Protein AF-A0A170UDF5-F1 (afdb_monomer)

Sequence (145 aa):
LIIHQFEYILTLAICTRTSPKQLQILRRISQKVYASPSRRRMDTKGEVEEITYPYICFMVDNFNEVMSEMLVRDGELVCVELMASDREGKLQGVLFSGSIRYDALKHVYDARASLSSKMAHRMSFGLLSNTTQRVEFVTMKGPQG

Nearest PDB structures (foldseek):
  7tys-assembly1_A  TM=3.505E-01  e=3.167E-01  Rattus norvegicus
  7w4o-assembly1_A  TM=3.178E-01  e=4.439E-01  Mus musculus
  5ykf-assembly1_A  TM=3.481E-01  e=7.791E-01  Mus musculus
  7u2x-assembly1_A  TM=2.773E-01  e=5.255E-01  Rattus norvegicus
  1ocu-assembly2_B  TM=3.179E-01  e=3.365E+00  Saccharomyces cerevisiae S288C

Structure (mmCIF, N/CA/C/O backbone):
data_AF-A0A170UDF5-F1
#
_entry.id   AF-A0A170UDF5-F1
#
loop_
_atom_site.group_PDB
_atom_site.id
_atom_site.type_symbol
_atom_site.label_atom_id
_atom_site.label_alt_id
_atom_site.label_comp_id
_atom_site.label_asym_id
_atom_site.label_entity_id
_atom_site.label_seq_id
_atom_site.pdbx_PDB_ins_code
_atom_site.Cartn_x
_atom_site.Cartn_y
_atom_site.Cartn_z
_atom_site.occupancy
_atom_site.B_iso_or_equiv
_atom_site.auth_seq_id
_atom_site.auth_comp_id
_atom_site.auth_asym_id
_atom_site.auth_atom_id
_atom_site.pdbx_PDB_model_num
ATOM 1 N N . LEU A 1 1 ? -18.754 10.684 13.610 1.00 59.72 1 LEU A N 1
ATOM 2 C CA . LEU A 1 1 ? -17.751 10.287 12.594 1.00 59.72 1 LEU A CA 1
ATOM 3 C C . LEU A 1 1 ? -17.316 8.845 12.851 1.00 59.72 1 LEU A C 1
ATOM 5 O O . LEU A 1 1 ? -16.409 8.621 13.641 1.00 59.72 1 LEU A O 1
ATOM 9 N N . ILE A 1 2 ? -17.986 7.876 12.219 1.00 71.25 2 ILE A N 1
ATOM 10 C CA . ILE A 1 2 ? -17.691 6.432 12.362 1.00 71.25 2 ILE A CA 1
ATOM 11 C C . ILE A 1 2 ? -16.236 6.123 11.968 1.00 71.25 2 ILE A C 1
ATOM 13 O O . ILE A 1 2 ? -15.586 5.285 12.580 1.00 71.25 2 ILE A O 1
ATOM 17 N N . ILE A 1 3 ? -15.672 6.889 11.028 1.00 76.44 3 ILE A N 1
ATOM 18 C CA . ILE A 1 3 ? -14.295 6.709 10.557 1.00 76.44 3 ILE A CA 1
ATOM 19 C C . ILE A 1 3 ? -13.226 6.826 11.656 1.00 76.44 3 ILE A C 1
ATOM 21 O O . ILE A 1 3 ? -12.190 6.193 11.521 1.00 76.44 3 ILE A O 1
ATOM 25 N N . HIS A 1 4 ? -13.456 7.577 12.741 1.00 77.12 4 HIS A N 1
ATOM 26 C CA . HIS A 1 4 ? -12.485 7.728 13.842 1.00 77.12 4 HIS A CA 1
ATOM 27 C C . HIS A 1 4 ? -12.606 6.641 14.924 1.00 77.12 4 HIS A C 1
ATOM 29 O O . HIS A 1 4 ? -11.848 6.637 15.902 1.00 77.12 4 HIS A O 1
ATOM 35 N N . GLN A 1 5 ? -13.580 5.740 14.778 1.00 83.25 5 GLN A N 1
ATOM 36 C CA . GLN A 1 5 ? -13.765 4.601 15.674 1.00 83.25 5 GLN A CA 1
ATOM 37 C C . GLN A 1 5 ? -12.891 3.413 15.259 1.00 83.25 5 GLN A C 1
ATOM 39 O O . GLN A 1 5 ? -12.555 2.600 16.109 1.00 83.25 5 GLN A O 1
ATOM 44 N N . PHE A 1 6 ? -12.439 3.378 14.003 1.00 89.88 6 PHE A N 1
ATOM 45 C CA . PHE A 1 6 ? -11.535 2.356 13.487 1.00 89.88 6 PHE A CA 1
ATOM 46 C C . PHE A 1 6 ? -10.074 2.809 13.520 1.00 89.88 6 PHE A C 1
ATOM 48 O O . PHE A 1 6 ? -9.745 3.983 13.335 1.00 89.88 6 PHE A O 1
ATOM 55 N N . GLU A 1 7 ? -9.195 1.843 13.735 1.00 92.38 7 GLU A N 1
ATOM 56 C CA . GLU A 1 7 ? -7.771 1.926 13.474 1.00 92.38 7 GLU A CA 1
ATOM 57 C C . GLU A 1 7 ? -7.486 1.406 12.066 1.00 92.38 7 GLU A C 1
ATOM 59 O O . GLU A 1 7 ? -8.016 0.373 11.664 1.00 92.38 7 GLU A O 1
ATOM 64 N N . TYR A 1 8 ? -6.654 2.130 11.316 1.00 93.44 8 TYR A N 1
ATOM 65 C CA . TYR A 1 8 ? -6.292 1.754 9.955 1.00 93.44 8 TYR A CA 1
ATOM 66 C C . TYR A 1 8 ? -4.805 1.455 9.870 1.00 93.44 8 TYR A C 1
ATOM 68 O O . TYR A 1 8 ? -3.973 2.254 10.307 1.00 93.44 8 TYR A O 1
ATOM 76 N N . ILE A 1 9 ? -4.478 0.315 9.277 1.00 94.19 9 ILE A N 1
ATOM 77 C CA . ILE A 1 9 ? -3.106 -0.138 9.080 1.00 94.19 9 ILE A CA 1
ATOM 78 C C . ILE A 1 9 ? -2.891 -0.319 7.583 1.00 94.19 9 ILE A C 1
ATOM 80 O O . ILE A 1 9 ? -3.580 -1.106 6.936 1.00 94.19 9 ILE A O 1
ATOM 84 N N . LEU A 1 10 ? -1.933 0.428 7.043 1.00 93.75 10 LEU A N 1
ATOM 85 C CA . LEU A 1 10 ? -1.427 0.248 5.694 1.00 93.75 10 LEU A CA 1
ATOM 86 C C . LEU A 1 10 ? -0.223 -0.688 5.750 1.00 93.75 10 LEU A C 1
ATOM 88 O O . LEU A 1 10 ? 0.751 -0.421 6.455 1.00 93.75 10 LEU A O 1
ATOM 92 N N . THR A 1 11 ? -0.269 -1.759 4.974 1.00 93.69 11 THR A N 1
ATOM 93 C CA . THR A 1 11 ? 0.820 -2.715 4.831 1.00 93.69 11 THR A CA 1
ATOM 94 C C . THR A 1 11 ? 1.327 -2.706 3.398 1.00 93.69 11 THR A C 1
ATOM 96 O O . THR A 1 11 ? 0.579 -2.971 2.459 1.00 93.69 11 THR A O 1
ATOM 99 N N . LEU A 1 12 ? 2.621 -2.438 3.237 1.00 92.62 12 LEU A N 1
ATOM 100 C CA . LEU A 1 12 ? 3.349 -2.684 1.999 1.00 92.62 12 LEU A CA 1
ATOM 101 C C . LEU A 1 12 ? 4.202 -3.936 2.148 1.00 92.62 12 LEU A C 1
ATOM 103 O O . LEU A 1 12 ? 4.902 -4.107 3.147 1.00 92.62 12 LEU A O 1
ATOM 107 N N . ALA A 1 13 ? 4.187 -4.789 1.132 1.00 93.12 13 ALA A N 1
ATOM 108 C CA . ALA A 1 13 ? 5.037 -5.964 1.077 1.00 93.12 13 ALA A CA 1
ATOM 109 C C . ALA A 1 13 ? 5.667 -6.132 -0.304 1.00 93.12 13 ALA A C 1
ATOM 111 O O . ALA A 1 13 ? 4.990 -6.036 -1.322 1.00 93.12 13 ALA A O 1
ATOM 112 N N . ILE A 1 14 ? 6.959 -6.442 -0.334 1.00 93.38 14 ILE A N 1
ATOM 113 C CA . ILE A 1 14 ? 7.641 -6.907 -1.539 1.00 93.38 14 ILE A 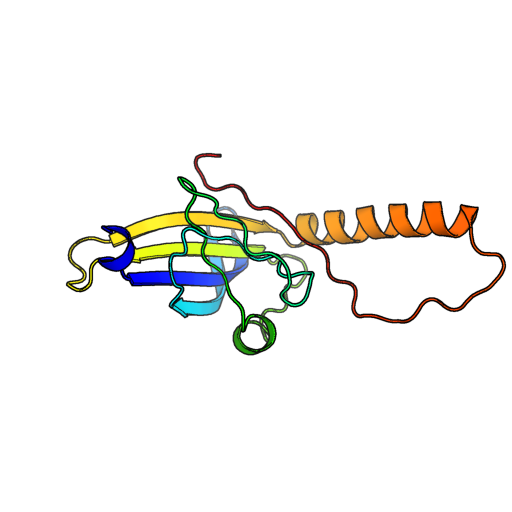CA 1
ATOM 114 C C . ILE A 1 14 ? 7.608 -8.423 -1.506 1.00 93.38 14 ILE A C 1
ATOM 116 O O . ILE A 1 14 ? 8.075 -9.043 -0.546 1.00 93.38 14 ILE A O 1
ATOM 120 N N . CYS A 1 15 ? 7.047 -9.012 -2.551 1.00 91.88 15 CYS A N 1
ATOM 121 C CA . CYS A 1 15 ? 6.932 -10.451 -2.687 1.00 91.88 15 CYS A CA 1
ATOM 122 C C . CYS A 1 15 ? 7.681 -10.927 -3.931 1.00 91.88 15 CYS A C 1
ATOM 124 O O . CYS A 1 15 ? 7.698 -10.253 -4.958 1.00 91.88 15 CYS A O 1
ATOM 126 N N . THR A 1 16 ? 8.244 -12.128 -3.858 1.00 91.06 16 THR A N 1
ATOM 127 C CA . THR A 1 16 ? 8.714 -12.868 -5.031 1.00 91.06 16 THR A CA 1
ATOM 128 C C . THR A 1 16 ? 7.794 -14.049 -5.294 1.00 91.06 16 THR A C 1
ATOM 130 O O . THR A 1 16 ? 7.246 -14.662 -4.371 1.00 91.06 16 THR A O 1
ATOM 133 N N . ARG A 1 17 ? 7.584 -14.361 -6.571 1.00 83.94 17 ARG A N 1
ATOM 134 C CA . ARG A 1 17 ? 6.741 -15.481 -6.978 1.00 83.94 17 ARG A CA 1
ATOM 135 C C . ARG A 1 17 ? 7.596 -16.738 -7.093 1.00 83.94 17 ARG A C 1
ATOM 137 O O . ARG A 1 17 ? 8.261 -16.936 -8.104 1.00 83.94 17 ARG A O 1
ATOM 144 N N . THR A 1 18 ? 7.543 -17.595 -6.077 1.00 81.50 18 THR A N 1
ATOM 145 C CA . THR A 1 18 ? 8.254 -18.884 -6.076 1.00 81.50 18 THR A CA 1
ATOM 146 C C . THR A 1 18 ? 7.499 -19.955 -6.861 1.00 81.50 18 THR A C 1
ATOM 148 O O . THR A 1 18 ? 8.113 -20.844 -7.443 1.00 81.50 18 THR A O 1
ATOM 151 N N . SER A 1 19 ? 6.167 -19.860 -6.938 1.00 79.38 19 SER A N 1
ATOM 152 C CA . SER A 1 19 ? 5.332 -20.721 -7.782 1.00 79.38 19 SER A CA 1
ATOM 153 C C . SER A 1 19 ? 4.060 -19.987 -8.239 1.00 79.38 19 SER A C 1
ATOM 155 O O . SER A 1 19 ? 3.743 -18.922 -7.708 1.00 79.38 19 SER A O 1
ATOM 157 N N . PRO A 1 20 ? 3.278 -20.525 -9.198 1.00 71.81 20 PRO A N 1
ATOM 158 C CA . PRO A 1 20 ? 2.046 -19.880 -9.667 1.00 71.81 20 PRO A CA 1
ATOM 159 C C . PRO A 1 20 ? 1.014 -19.614 -8.561 1.00 71.81 20 PRO A C 1
ATOM 161 O O . PRO A 1 20 ? 0.189 -18.718 -8.707 1.00 71.81 20 PRO A O 1
ATOM 164 N N . LYS A 1 21 ? 1.056 -20.390 -7.470 1.00 75.38 21 LYS A N 1
ATOM 165 C CA . LYS A 1 21 ? 0.127 -20.287 -6.334 1.00 75.38 21 LYS A CA 1
ATOM 166 C C . LYS A 1 21 ? 0.794 -19.823 -5.039 1.00 75.38 21 LYS A C 1
ATOM 168 O O . LYS A 1 21 ? 0.105 -19.685 -4.035 1.00 75.38 21 LYS A O 1
ATOM 173 N N . GLN A 1 22 ? 2.107 -19.600 -5.042 1.00 78.88 22 GLN A N 1
ATOM 174 C CA . GLN A 1 22 ? 2.854 -19.281 -3.833 1.00 78.88 22 GLN A CA 1
ATOM 175 C C . GLN A 1 22 ? 3.670 -18.010 -4.026 1.00 78.88 22 GLN A C 1
ATOM 177 O O . GLN A 1 22 ? 4.550 -17.913 -4.885 1.00 78.88 22 GLN A O 1
ATOM 182 N N . LEU A 1 23 ? 3.342 -17.033 -3.189 1.00 84.25 23 LEU A N 1
ATOM 183 C CA . LEU A 1 23 ? 4.077 -15.792 -3.040 1.00 84.25 23 LEU A CA 1
ATOM 184 C C . LEU A 1 23 ? 4.888 -15.884 -1.754 1.00 84.25 23 LEU A C 1
ATOM 186 O O . LEU A 1 23 ? 4.357 -16.230 -0.699 1.00 84.25 23 LEU A O 1
ATOM 190 N N . GLN A 1 2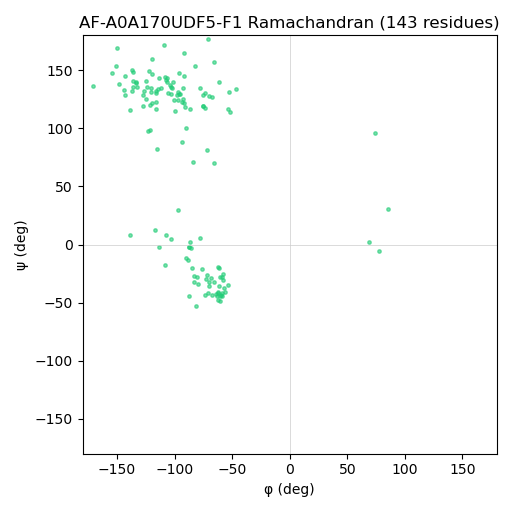4 ? 6.175 -15.579 -1.849 1.00 89.31 24 GLN A N 1
ATOM 191 C CA . GLN A 1 24 ? 7.040 -15.438 -0.693 1.00 89.31 24 GLN A CA 1
ATOM 192 C C . GLN A 1 24 ? 7.217 -13.953 -0.402 1.00 89.31 24 GLN A C 1
ATOM 194 O O . GLN A 1 24 ? 7.660 -13.198 -1.266 1.00 89.31 24 GLN A O 1
ATOM 199 N N . ILE A 1 25 ? 6.890 -13.544 0.821 1.00 91.56 25 ILE A N 1
ATOM 200 C CA . ILE A 1 25 ? 7.123 -12.178 1.291 1.00 91.56 25 ILE A CA 1
ATOM 201 C C . ILE A 1 25 ? 8.617 -12.034 1.586 1.00 91.56 25 ILE A C 1
ATOM 203 O O . ILE A 1 25 ? 9.155 -12.746 2.431 1.00 91.56 25 ILE A O 1
ATOM 207 N N . LEU A 1 26 ? 9.279 -11.120 0.882 1.00 91.19 26 LEU A N 1
ATOM 208 C CA . LEU A 1 26 ? 10.685 -10.780 1.092 1.00 91.19 26 LEU A CA 1
ATOM 209 C C . LEU A 1 26 ? 10.832 -9.689 2.148 1.00 91.19 26 LEU A C 1
ATOM 211 O O . LEU A 1 26 ? 11.693 -9.770 3.020 1.00 91.19 26 LEU A O 1
ATOM 215 N N . ARG A 1 27 ? 9.990 -8.656 2.059 1.00 91.50 27 ARG A N 1
ATOM 216 C CA . ARG A 1 27 ? 9.977 -7.520 2.985 1.00 91.50 27 ARG A CA 1
ATOM 217 C C . ARG A 1 27 ? 8.54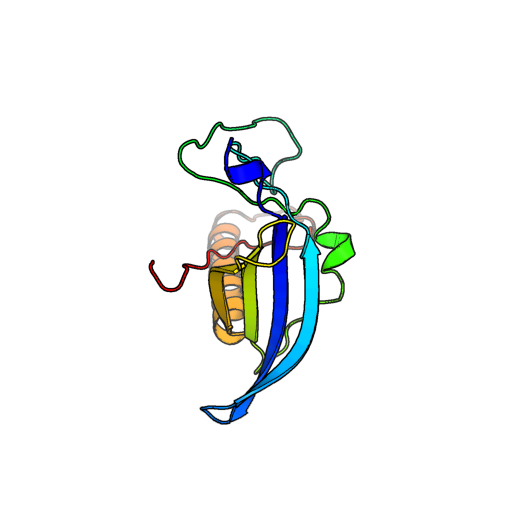7 -7.083 3.221 1.00 91.50 27 ARG A C 1
ATOM 219 O O . ARG A 1 27 ? 7.733 -7.133 2.303 1.00 91.50 27 ARG A O 1
ATOM 226 N N . ARG A 1 28 ? 8.250 -6.636 4.438 1.00 92.81 28 ARG A N 1
ATOM 227 C CA . ARG A 1 28 ? 6.935 -6.117 4.815 1.00 92.81 28 ARG A CA 1
ATOM 228 C C . ARG A 1 28 ? 7.097 -4.977 5.802 1.00 92.81 28 ARG A C 1
ATOM 230 O O . ARG A 1 28 ? 7.809 -5.131 6.788 1.00 92.81 28 ARG A O 1
ATOM 237 N N . ILE A 1 29 ? 6.388 -3.886 5.558 1.00 92.50 29 ILE A N 1
ATOM 238 C CA . ILE A 1 29 ? 6.274 -2.750 6.465 1.00 92.50 29 ILE A CA 1
ATOM 239 C C . ILE A 1 29 ? 4.793 -2.481 6.686 1.00 92.50 29 ILE A C 1
ATOM 241 O O . ILE A 1 29 ? 4.015 -2.445 5.736 1.00 92.50 29 ILE A O 1
ATOM 245 N N . SER A 1 30 ? 4.418 -2.314 7.949 1.00 92.94 30 SER A N 1
ATOM 246 C CA . SER A 1 30 ? 3.064 -1.957 8.355 1.00 92.94 30 SER A CA 1
ATOM 247 C C . SER A 1 30 ? 3.113 -0.649 9.122 1.00 92.94 30 SER A C 1
ATOM 249 O O . SER A 1 30 ? 3.914 -0.502 10.045 1.00 92.94 30 SER A O 1
ATOM 251 N N . GLN A 1 31 ? 2.251 0.287 8.751 1.00 91.69 31 GLN A N 1
ATOM 252 C CA . GLN A 1 31 ? 2.171 1.601 9.362 1.00 91.69 31 GLN A CA 1
ATOM 253 C C . GLN A 1 31 ? 0.718 1.958 9.651 1.00 91.69 31 GLN A C 1
ATOM 255 O O . GLN A 1 31 ? -0.174 1.743 8.832 1.00 91.69 31 GLN A O 1
ATOM 260 N N . LYS A 1 32 ? 0.490 2.562 10.815 1.00 91.75 32 LYS A N 1
ATOM 261 C CA . LYS A 1 32 ? -0.798 3.160 11.147 1.00 91.75 32 LYS A CA 1
ATOM 262 C C . LYS A 1 32 ? -1.038 4.411 10.303 1.00 91.75 32 LYS A C 1
ATOM 264 O O . LYS A 1 32 ? -0.204 5.316 10.291 1.00 91.75 32 LYS A O 1
ATOM 269 N N . VAL A 1 33 ? -2.186 4.469 9.640 1.00 91.69 33 VAL A N 1
ATOM 270 C CA . VAL A 1 33 ? -2.613 5.606 8.814 1.00 91.69 33 VAL A CA 1
ATOM 271 C C . VAL A 1 33 ? -3.918 6.189 9.342 1.00 91.69 33 VAL A C 1
ATOM 273 O O . VAL A 1 33 ? -4.659 5.538 10.080 1.00 91.69 33 VAL A O 1
ATOM 276 N N . TYR A 1 34 ? -4.203 7.434 8.972 1.00 90.38 34 TYR A N 1
ATOM 277 C CA . TYR A 1 34 ? -5.380 8.151 9.450 1.00 90.38 34 TYR A CA 1
ATOM 278 C C . TYR A 1 34 ? -6.319 8.475 8.295 1.00 90.38 34 TYR A C 1
ATOM 280 O O . TYR A 1 34 ? -5.896 8.972 7.252 1.00 90.38 34 TYR A O 1
ATOM 288 N N . ALA A 1 35 ? -7.602 8.187 8.505 1.00 89.88 35 ALA A N 1
ATOM 289 C CA . ALA A 1 35 ? -8.668 8.570 7.595 1.00 89.88 35 ALA A CA 1
ATOM 290 C C . ALA A 1 35 ? -8.838 10.094 7.599 1.00 89.88 35 ALA A C 1
ATOM 292 O O . ALA A 1 35 ? -9.057 10.693 8.655 1.00 89.88 35 ALA A O 1
ATOM 293 N N . SER A 1 36 ? -8.796 10.699 6.415 1.00 87.56 36 SER A N 1
ATOM 294 C CA . SER A 1 36 ? -9.082 12.113 6.201 1.00 87.56 36 SER A CA 1
ATOM 295 C C . SER A 1 36 ? -10.200 12.292 5.168 1.00 87.56 36 SER A C 1
ATOM 297 O O . SER A 1 36 ? -10.159 11.649 4.118 1.00 87.56 36 SER A O 1
ATOM 299 N N . PRO A 1 37 ? -11.191 13.172 5.403 1.00 86.00 37 PRO A N 1
ATOM 300 C CA . PRO A 1 37 ? -12.161 13.578 4.381 1.00 86.00 37 PRO A CA 1
ATOM 301 C C . PRO A 1 37 ? -11.583 14.607 3.391 1.00 86.00 37 PRO A C 1
ATOM 303 O O . PRO A 1 37 ? -12.319 15.150 2.564 1.00 86.00 37 PRO A O 1
ATOM 306 N N . SER A 1 38 ? -10.290 14.910 3.504 1.00 83.56 38 SER A N 1
ATOM 307 C CA . SER A 1 38 ? -9.567 15.819 2.632 1.00 83.56 38 SER A CA 1
ATOM 308 C C . SER A 1 38 ? -8.381 15.141 1.961 1.00 83.56 38 SER A C 1
ATOM 310 O O . SER A 1 38 ? -7.748 14.233 2.513 1.00 83.56 38 SER A O 1
ATOM 312 N N . ARG A 1 39 ? -8.068 15.617 0.759 1.00 81.69 39 ARG A N 1
ATOM 313 C CA . ARG A 1 39 ? -6.915 15.191 -0.024 1.00 81.69 39 ARG A CA 1
ATOM 314 C C . ARG A 1 39 ? -5.951 16.354 -0.179 1.00 81.69 39 ARG A C 1
ATOM 316 O O . ARG A 1 39 ? -6.347 17.453 -0.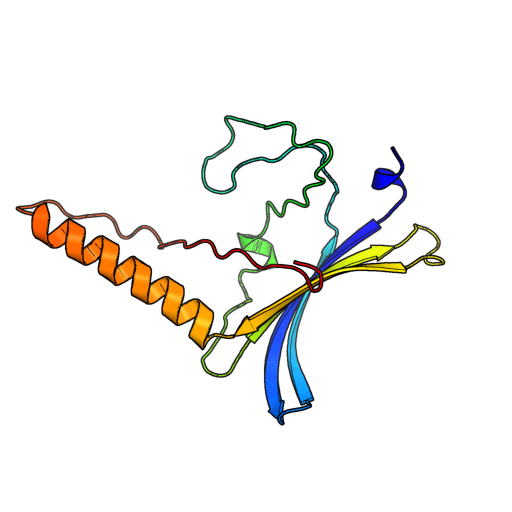565 1.00 81.69 39 ARG A O 1
ATOM 323 N N . ARG A 1 40 ? -4.669 16.079 0.048 1.00 77.00 40 ARG A N 1
ATOM 324 C CA . ARG A 1 40 ? -3.564 16.961 -0.331 1.00 77.00 40 ARG A CA 1
ATOM 325 C C . ARG A 1 40 ? -2.735 16.278 -1.409 1.00 77.00 40 ARG A C 1
ATOM 327 O O . ARG A 1 40 ? -2.580 15.057 -1.416 1.00 77.00 40 ARG A O 1
ATOM 334 N N . ARG A 1 41 ? -2.234 17.068 -2.351 1.00 66.19 41 ARG A N 1
ATOM 335 C CA . ARG A 1 41 ? -1.329 16.588 -3.395 1.00 66.19 41 ARG A CA 1
ATOM 336 C C . ARG A 1 41 ? 0.054 16.325 -2.800 1.00 66.19 41 ARG A C 1
ATOM 338 O O . ARG A 1 41 ? 0.592 17.181 -2.112 1.00 66.19 41 ARG A O 1
ATOM 345 N N . MET A 1 42 ? 0.624 15.151 -3.074 1.00 62.38 42 MET A N 1
ATOM 346 C CA . MET A 1 42 ? 1.973 14.783 -2.610 1.00 62.38 42 MET A CA 1
ATOM 347 C C . MET A 1 42 ? 3.078 15.470 -3.436 1.00 62.38 42 MET A C 1
ATOM 349 O O . MET A 1 42 ? 4.208 15.599 -2.981 1.00 62.38 42 MET A O 1
ATOM 353 N N . ASP A 1 43 ? 2.761 15.921 -4.651 1.00 59.91 43 ASP A N 1
ATOM 354 C CA . ASP A 1 43 ? 3.711 16.508 -5.600 1.00 59.91 43 ASP A CA 1
ATOM 355 C C . ASP A 1 43 ? 3.906 18.026 -5.439 1.00 59.91 43 ASP A C 1
ATOM 357 O O . ASP A 1 43 ? 4.855 18.588 -5.982 1.00 59.91 43 ASP A O 1
ATOM 361 N N . THR A 1 44 ? 3.039 18.700 -4.680 1.00 57.38 44 THR A N 1
ATOM 362 C CA . THR A 1 44 ? 3.123 20.142 -4.414 1.00 57.38 44 THR A CA 1
ATOM 363 C C . THR A 1 44 ? 3.143 20.380 -2.911 1.00 57.38 44 THR A C 1
ATOM 365 O O . THR A 1 44 ? 2.262 19.922 -2.187 1.00 57.38 44 THR A O 1
ATOM 368 N N . LYS A 1 45 ? 4.155 21.101 -2.418 1.00 56.47 45 LYS A N 1
ATOM 369 C CA . LYS A 1 45 ? 4.319 21.389 -0.989 1.00 56.47 45 LYS A CA 1
ATOM 370 C C . LYS A 1 45 ? 3.265 22.407 -0.518 1.00 56.47 45 LYS A C 1
ATOM 372 O O . LYS A 1 45 ? 3.562 23.583 -0.393 1.00 56.47 45 LYS A O 1
ATOM 377 N N . GLY A 1 46 ? 2.052 21.932 -0.229 1.00 58.00 46 GLY A N 1
ATOM 378 C CA . GLY A 1 46 ? 1.208 22.493 0.831 1.00 58.00 46 GLY A CA 1
ATOM 379 C C . GLY A 1 46 ? 0.300 23.692 0.537 1.00 58.00 46 GLY A C 1
ATOM 380 O O . GLY A 1 46 ? 0.039 24.427 1.480 1.00 58.00 46 GLY A O 1
ATOM 381 N N . GLU A 1 47 ? -0.234 23.891 -0.672 1.00 57.50 47 GLU A N 1
ATOM 382 C CA . GLU A 1 47 ? -1.096 25.073 -0.914 1.00 57.50 47 GLU A CA 1
ATOM 383 C C . GLU A 1 47 ? -2.598 24.799 -1.096 1.00 57.50 47 GLU A C 1
ATOM 385 O O . GLU A 1 47 ? -3.392 25.716 -0.905 1.00 57.50 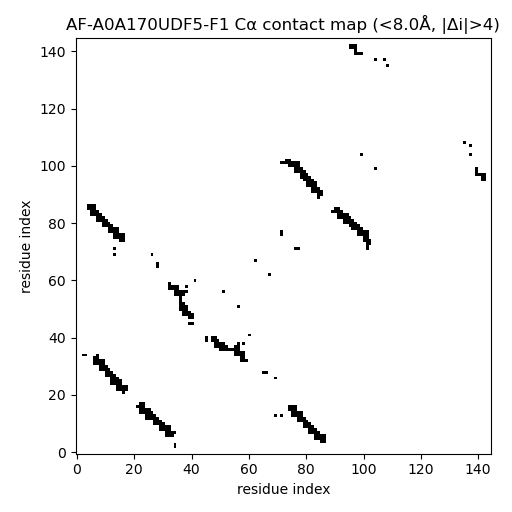47 GLU A O 1
ATOM 390 N N . VAL A 1 48 ? -3.038 23.567 -1.393 1.00 66.12 48 VAL A N 1
ATOM 391 C CA . VAL A 1 48 ? -4.474 23.287 -1.607 1.00 66.12 48 VAL A CA 1
ATOM 392 C C . VAL A 1 48 ? -4.891 21.969 -0.956 1.00 66.12 48 VAL A C 1
ATOM 394 O O . VAL A 1 48 ? -4.429 20.892 -1.336 1.00 66.12 48 VAL A O 1
ATOM 397 N N . GLU A 1 49 ? -5.775 22.066 0.035 1.00 73.38 49 GLU A N 1
ATOM 398 C CA . GLU A 1 49 ? -6.489 20.939 0.631 1.00 73.38 49 GLU A CA 1
ATOM 399 C C . GLU A 1 49 ? -7.893 20.878 0.026 1.00 73.38 49 GLU A C 1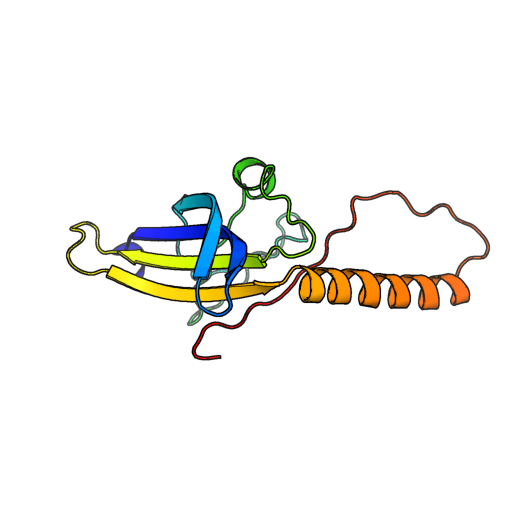
ATOM 401 O O . GLU A 1 49 ? -8.696 21.795 0.191 1.00 73.38 49 GLU A O 1
ATOM 406 N N . GLU A 1 50 ? -8.179 19.807 -0.709 1.00 82.06 50 GLU A N 1
ATOM 407 C CA . GLU A 1 50 ? -9.483 19.598 -1.335 1.00 82.06 50 GLU A CA 1
ATOM 408 C C . GLU A 1 50 ? -10.350 18.728 -0.426 1.00 82.06 50 GLU A C 1
ATOM 410 O O . GLU A 1 50 ? -9.929 17.648 -0.005 1.00 82.06 50 GLU A O 1
ATOM 415 N N . ILE A 1 51 ? -11.577 19.167 -0.144 1.00 84.06 51 ILE A N 1
ATOM 416 C CA . ILE A 1 51 ? -12.566 18.340 0.555 1.00 84.06 51 ILE A CA 1
ATOM 417 C C . ILE A 1 51 ? -13.097 17.306 -0.439 1.00 84.06 51 ILE A C 1
ATOM 419 O O . ILE A 1 51 ? -13.683 17.664 -1.459 1.00 84.06 51 ILE A O 1
ATOM 423 N N . THR A 1 52 ? -12.902 16.021 -0.142 1.00 85.19 52 THR A N 1
ATOM 424 C CA . THR A 1 52 ? -13.223 14.913 -1.057 1.00 85.19 52 THR A CA 1
ATOM 425 C C . THR A 1 52 ? -14.443 14.103 -0.642 1.00 85.19 52 THR A C 1
ATOM 427 O O . THR A 1 52 ? -14.710 13.076 -1.255 1.00 85.19 52 THR A O 1
ATOM 430 N N . TYR A 1 53 ? -15.202 14.529 0.372 1.00 79.69 53 TYR A N 1
ATOM 431 C CA . TYR A 1 53 ? -16.391 13.804 0.830 1.00 79.69 53 TYR A CA 1
ATOM 432 C C . TYR A 1 53 ? -17.363 13.511 -0.337 1.00 79.69 53 TYR A C 1
ATOM 434 O O . TYR A 1 53 ? -17.681 14.428 -1.096 1.00 79.69 53 TYR A O 1
ATOM 442 N N . PRO A 1 54 ? -17.850 12.262 -0.504 1.00 84.69 54 PRO A N 1
ATOM 443 C CA . PRO A 1 54 ? -17.816 11.137 0.443 1.00 84.69 54 PRO A CA 1
ATOM 444 C C . PRO A 1 54 ? -16.549 10.260 0.414 1.00 84.69 54 PRO A C 1
ATOM 446 O O . PRO A 1 54 ? -16.475 9.283 1.157 1.00 84.69 54 PRO A O 1
ATOM 449 N N . TYR A 1 55 ? -15.549 10.576 -0.409 1.00 86.12 55 TYR A N 1
ATOM 450 C CA . TYR A 1 55 ? -14.306 9.809 -0.496 1.00 86.12 55 TYR A CA 1
ATOM 451 C C . TYR A 1 55 ? -13.386 10.074 0.700 1.00 86.12 55 TYR A C 1
ATOM 453 O O . TYR A 1 55 ? -13.065 11.223 1.021 1.00 86.12 55 TYR A O 1
ATOM 461 N N . ILE A 1 56 ? -12.935 8.986 1.326 1.00 88.81 56 ILE A N 1
ATOM 462 C CA . ILE A 1 56 ? -11.995 8.995 2.447 1.00 88.81 56 ILE A CA 1
ATOM 463 C C . ILE A 1 56 ? -10.587 8.718 1.923 1.00 88.81 56 ILE A C 1
ATOM 465 O O . ILE A 1 56 ? -10.356 7.738 1.215 1.00 88.81 56 ILE A O 1
ATOM 469 N N . CYS A 1 57 ? -9.648 9.577 2.297 1.00 88.94 57 CYS A N 1
ATOM 470 C CA . CYS A 1 57 ? -8.252 9.512 1.893 1.00 88.94 57 CYS A CA 1
ATOM 471 C C . CYS A 1 57 ? -7.370 9.037 3.058 1.00 88.94 57 CYS A C 1
ATOM 473 O O . CYS A 1 57 ? -7.573 9.431 4.205 1.00 88.94 57 CYS A O 1
ATOM 475 N N . PHE A 1 58 ? -6.350 8.238 2.745 1.00 89.62 58 PHE A N 1
ATOM 476 C CA . PHE A 1 58 ? -5.328 7.777 3.687 1.00 89.62 58 PHE A CA 1
ATOM 477 C C . PHE A 1 58 ? -3.968 8.236 3.169 1.00 89.62 58 PHE A C 1
ATOM 479 O O . PHE A 1 58 ? -3.422 7.650 2.236 1.00 89.62 58 PHE A O 1
ATOM 486 N N . MET A 1 59 ? -3.465 9.339 3.719 1.00 86.19 59 MET A N 1
ATOM 487 C CA . MET A 1 59 ? -2.206 9.945 3.280 1.00 86.19 59 MET A CA 1
ATOM 488 C C . MET A 1 59 ? -1.031 9.401 4.096 1.00 86.19 59 MET A C 1
ATOM 490 O O . MET A 1 59 ? -1.168 9.128 5.290 1.00 86.19 59 MET A O 1
ATOM 494 N N . VAL A 1 60 ? 0.118 9.244 3.439 1.00 85.69 60 VAL A N 1
ATOM 495 C CA . VAL A 1 60 ? 1.376 8.805 4.054 1.00 85.69 60 VAL A CA 1
ATOM 496 C C . VAL A 1 60 ? 2.434 9.865 3.779 1.00 85.69 60 VAL A C 1
ATOM 498 O O . VAL A 1 60 ? 3.032 9.898 2.705 1.00 85.69 60 VAL A O 1
ATOM 501 N N . ASP A 1 61 ? 2.649 10.746 4.752 1.00 81.25 61 ASP A N 1
ATOM 502 C CA . ASP A 1 61 ? 3.526 11.912 4.585 1.00 81.25 61 ASP A CA 1
ATOM 503 C C . ASP A 1 61 ? 5.010 11.566 4.798 1.00 81.25 61 ASP A C 1
ATOM 505 O O . ASP A 1 61 ? 5.898 12.182 4.214 1.00 81.25 61 ASP A O 1
ATOM 509 N N . ASN A 1 62 ? 5.294 10.536 5.595 1.00 81.81 62 ASN A N 1
ATOM 510 C CA . ASN A 1 62 ? 6.643 10.075 5.933 1.00 81.81 62 ASN A CA 1
ATOM 511 C C . ASN A 1 62 ? 7.112 8.898 5.058 1.00 81.81 62 ASN A C 1
ATOM 513 O O . ASN A 1 62 ? 7.912 8.070 5.493 1.00 81.81 62 ASN A O 1
ATOM 517 N N . PHE A 1 63 ? 6.635 8.823 3.812 1.00 80.06 63 PHE A N 1
ATOM 518 C CA . PHE A 1 63 ? 6.965 7.726 2.897 1.00 80.06 63 PHE A CA 1
ATOM 519 C C . PHE A 1 63 ? 8.479 7.582 2.667 1.00 80.06 63 PHE A C 1
ATOM 521 O O . PHE A 1 63 ? 8.984 6.465 2.617 1.00 80.06 63 PHE A O 1
ATOM 528 N N . ASN A 1 64 ? 9.214 8.698 2.588 1.00 79.31 64 ASN A N 1
ATOM 529 C CA . ASN A 1 64 ? 10.669 8.686 2.408 1.00 79.31 64 ASN A CA 1
ATOM 530 C C . ASN A 1 64 ? 11.399 8.002 3.566 1.00 79.31 64 ASN A C 1
ATOM 532 O O . ASN A 1 64 ? 12.413 7.356 3.343 1.00 79.31 64 ASN A O 1
ATOM 536 N N . GLU A 1 65 ? 10.905 8.146 4.792 1.00 80.81 65 GLU A N 1
ATOM 537 C CA . GLU A 1 65 ? 11.515 7.536 5.972 1.00 80.81 65 GLU A CA 1
ATOM 538 C C . GLU A 1 65 ? 11.092 6.070 6.080 1.00 80.81 65 GLU A C 1
ATOM 540 O O . GLU A 1 65 ? 11.933 5.172 6.100 1.00 80.81 65 GLU A O 1
ATOM 545 N N . VAL A 1 66 ? 9.778 5.826 6.048 1.00 78.00 66 VAL A N 1
ATOM 546 C CA . VAL A 1 66 ? 9.178 4.513 6.316 1.00 78.00 66 VAL A CA 1
ATOM 547 C C . VAL A 1 66 ? 9.416 3.517 5.184 1.00 78.00 66 VAL A C 1
ATOM 549 O O . VAL A 1 66 ? 9.485 2.322 5.436 1.00 78.00 66 VAL A O 1
ATOM 552 N N . MET A 1 67 ? 9.540 3.974 3.937 1.00 79.81 67 MET A N 1
ATOM 553 C CA . MET A 1 67 ? 9.638 3.101 2.759 1.00 79.81 67 MET A CA 1
ATOM 554 C C . MET A 1 67 ? 10.975 3.233 2.021 1.00 79.81 67 MET A C 1
ATOM 556 O O . MET A 1 67 ? 11.111 2.697 0.923 1.00 79.81 67 MET A O 1
ATOM 560 N N . SER A 1 68 ? 11.977 3.886 2.620 1.00 79.31 68 SER A N 1
ATOM 561 C CA . SER A 1 68 ? 13.329 4.029 2.045 1.00 79.31 68 SER A CA 1
ATOM 562 C C . SER A 1 68 ? 13.959 2.691 1.643 1.00 79.31 68 SER A C 1
ATOM 564 O O . SER A 1 68 ? 14.654 2.597 0.632 1.00 79.31 68 SER A O 1
ATOM 566 N N . GLU A 1 69 ? 13.684 1.634 2.406 1.00 79.62 69 GLU A N 1
ATOM 567 C CA . GLU A 1 69 ? 14.246 0.299 2.188 1.00 79.62 69 GLU A CA 1
ATOM 568 C C . 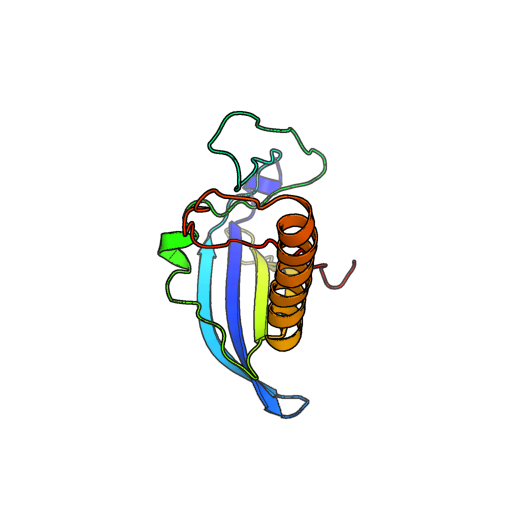GLU A 1 69 ? 13.428 -0.571 1.212 1.00 79.62 69 GLU A C 1
ATOM 570 O O . GLU A 1 69 ? 13.821 -1.702 0.899 1.00 79.62 69 GLU A O 1
ATOM 575 N N . MET A 1 70 ? 12.296 -0.074 0.700 1.00 85.19 70 MET A N 1
ATOM 576 C CA . MET A 1 70 ? 11.411 -0.810 -0.212 1.00 85.19 70 MET A CA 1
ATOM 577 C C . MET A 1 70 ? 11.875 -0.709 -1.669 1.00 85.19 70 MET A C 1
ATOM 579 O O . MET A 1 70 ? 11.250 -0.075 -2.515 1.00 85.19 70 MET A O 1
ATOM 583 N N . LEU A 1 71 ? 12.987 -1.381 -1.968 1.00 87.69 71 LEU A N 1
ATOM 584 C CA . LEU A 1 71 ? 13.532 -1.505 -3.320 1.00 87.69 71 LEU A CA 1
ATOM 585 C C . LEU A 1 71 ? 13.003 -2.762 -4.010 1.00 87.69 71 LEU A C 1
ATOM 587 O O . LEU A 1 71 ? 13.246 -3.869 -3.535 1.00 87.69 71 LEU A O 1
ATOM 591 N N . VAL A 1 72 ? 12.343 -2.576 -5.153 1.00 89.62 72 VAL A N 1
ATOM 592 C CA . VAL A 1 72 ? 11.756 -3.653 -5.964 1.00 89.62 72 VAL A CA 1
ATOM 593 C C . VAL A 1 72 ? 12.710 -4.037 -7.092 1.00 89.62 72 VAL A C 1
ATOM 595 O O . VAL A 1 72 ? 13.199 -3.170 -7.822 1.00 89.62 72 VAL A O 1
ATOM 598 N N . ARG A 1 73 ? 12.964 -5.334 -7.249 1.00 90.62 73 ARG A N 1
ATOM 599 C CA . ARG A 1 73 ? 13.834 -5.921 -8.276 1.00 90.62 73 ARG A CA 1
ATOM 600 C C . ARG A 1 73 ? 13.030 -6.679 -9.328 1.00 90.62 73 ARG A C 1
ATOM 602 O O . ARG A 1 73 ? 11.829 -6.905 -9.193 1.00 90.62 73 ARG A O 1
ATOM 609 N N . ASP A 1 74 ? 13.723 -7.086 -10.386 1.00 88.69 74 ASP A N 1
ATOM 610 C CA . ASP A 1 74 ? 13.115 -7.903 -11.428 1.00 88.69 74 ASP A CA 1
ATOM 611 C C . ASP A 1 74 ? 12.622 -9.250 -10.875 1.00 88.69 74 ASP A C 1
ATOM 613 O O . ASP A 1 74 ? 13.258 -9.860 -10.015 1.00 88.69 74 ASP A O 1
ATOM 617 N N . GLY A 1 75 ? 11.452 -9.686 -11.340 1.00 88.00 75 GLY A N 1
ATOM 618 C CA . GLY A 1 75 ? 10.738 -10.853 -10.811 1.00 88.00 75 GLY A CA 1
ATOM 619 C C . GLY A 1 75 ? 9.991 -10.634 -9.485 1.00 88.00 75 GLY A C 1
ATOM 620 O O . GLY A 1 75 ? 9.244 -11.523 -9.066 1.00 88.00 75 GLY A O 1
ATOM 621 N N . GLU A 1 76 ? 10.129 -9.470 -8.845 1.00 92.44 76 GLU A N 1
ATOM 622 C CA . GLU A 1 76 ? 9.387 -9.116 -7.632 1.00 92.44 76 GLU A CA 1
ATOM 623 C C . GLU A 1 76 ? 8.075 -8.380 -7.956 1.00 92.44 76 GLU A C 1
ATOM 625 O O . GLU A 1 76 ? 7.822 -7.896 -9.067 1.00 92.44 76 GLU A O 1
ATOM 630 N N . LEU A 1 77 ? 7.202 -8.306 -6.959 1.00 91.75 77 LEU A N 1
ATOM 631 C CA . LEU A 1 77 ? 5.962 -7.546 -6.997 1.00 91.75 77 LEU A CA 1
ATOM 632 C C . LEU A 1 77 ? 5.748 -6.800 -5.682 1.00 91.75 77 LEU A C 1
ATOM 634 O O . LEU A 1 77 ? 6.150 -7.256 -4.613 1.00 91.75 77 LEU A O 1
ATOM 638 N N . VAL A 1 78 ? 5.077 -5.663 -5.778 1.00 92.00 78 VAL A N 1
ATOM 639 C CA . VAL A 1 78 ? 4.646 -4.864 -4.636 1.00 92.00 78 VAL A CA 1
ATOM 640 C C . VAL A 1 78 ? 3.199 -5.202 -4.340 1.00 92.00 78 VAL A C 1
ATOM 642 O O . VAL A 1 78 ? 2.341 -5.070 -5.210 1.00 92.00 78 VAL A O 1
ATOM 645 N N . CYS A 1 79 ? 2.930 -5.615 -3.112 1.00 91.62 79 CYS A N 1
ATOM 646 C CA . CYS A 1 79 ? 1.599 -5.773 -2.552 1.00 91.62 79 CYS A CA 1
ATOM 647 C C . CYS A 1 79 ? 1.314 -4.607 -1.610 1.00 91.62 79 CYS A C 1
ATOM 649 O O . CYS A 1 79 ? 2.165 -4.228 -0.804 1.00 91.62 79 CYS A O 1
ATOM 651 N N . VAL A 1 80 ? 0.104 -4.073 -1.697 1.00 92.12 80 VAL A N 1
ATOM 652 C CA . VAL A 1 80 ? -0.401 -3.013 -0.831 1.00 92.12 80 VAL A CA 1
ATOM 653 C C . VAL A 1 80 ? -1.730 -3.480 -0.262 1.00 92.12 80 VAL A C 1
ATOM 655 O O . VAL A 1 80 ? -2.617 -3.884 -1.013 1.00 92.12 80 VAL A O 1
ATOM 658 N N . GLU A 1 81 ? -1.874 -3.405 1.053 1.00 93.75 81 GLU A N 1
ATOM 659 C CA . GLU A 1 81 ? -3.106 -3.735 1.759 1.00 93.75 81 GLU A CA 1
ATOM 660 C C . GLU A 1 81 ? -3.447 -2.635 2.763 1.00 93.75 81 GLU A C 1
ATOM 662 O O . GLU A 1 81 ? -2.577 -2.152 3.482 1.00 93.75 81 GLU A O 1
ATOM 667 N N . LEU A 1 82 ? -4.716 -2.238 2.815 1.00 93.69 82 LEU A N 1
ATOM 668 C CA . LEU A 1 82 ? -5.256 -1.340 3.827 1.00 93.69 82 LEU A CA 1
ATOM 669 C C . LEU A 1 82 ? -6.296 -2.097 4.641 1.00 93.69 82 LEU A C 1
ATOM 671 O O . LEU A 1 82 ? -7.338 -2.492 4.114 1.00 93.69 82 LEU A O 1
ATOM 675 N N . MET A 1 83 ? -6.026 -2.255 5.928 1.00 93.50 83 MET A N 1
ATOM 676 C CA . MET A 1 83 ? -6.917 -2.906 6.876 1.00 93.50 83 MET A CA 1
ATOM 677 C C . MET A 1 83 ? -7.547 -1.870 7.802 1.00 93.50 83 MET A C 1
ATOM 679 O O . MET A 1 83 ? -6.881 -0.926 8.221 1.00 93.50 83 MET A O 1
ATOM 683 N N . ALA A 1 84 ? -8.819 -2.069 8.131 1.00 93.38 84 ALA A N 1
ATOM 684 C CA . ALA A 1 84 ? -9.510 -1.381 9.208 1.00 93.38 84 ALA A CA 1
ATOM 685 C C . ALA A 1 84 ? -9.836 -2.379 10.319 1.00 93.38 84 ALA A C 1
ATOM 687 O O . ALA A 1 84 ? -10.348 -3.468 10.053 1.00 93.38 84 ALA A O 1
ATOM 688 N N . SER A 1 85 ? -9.573 -1.994 11.559 1.00 93.25 85 SER A N 1
ATOM 689 C CA . SER A 1 85 ? -9.900 -2.769 12.750 1.00 93.25 85 SER A CA 1
ATOM 690 C C . SER A 1 85 ? -10.558 -1.883 13.794 1.00 93.25 85 SER A C 1
ATOM 692 O O . SER A 1 85 ? -10.148 -0.743 13.993 1.00 93.25 85 SER A O 1
ATOM 694 N N . ASP A 1 86 ? -11.576 -2.387 14.479 1.00 91.25 86 ASP A N 1
ATOM 695 C CA . ASP A 1 86 ? -12.099 -1.725 15.673 1.00 91.25 86 ASP A CA 1
ATOM 696 C C . ASP A 1 86 ? -11.041 -1.728 16.795 1.00 91.25 86 ASP A C 1
ATOM 698 O O . ASP A 1 86 ? -10.152 -2.584 16.822 1.00 91.25 86 ASP A O 1
ATOM 702 N N . ARG A 1 87 ? -11.143 -0.793 17.743 1.00 84.06 87 ARG A N 1
ATOM 703 C CA . ARG A 1 87 ? -10.218 -0.654 18.882 1.00 84.06 87 ARG A CA 1
ATOM 704 C C . ARG A 1 87 ? -10.193 -1.887 19.780 1.00 84.06 87 ARG A C 1
ATOM 706 O O . ARG A 1 87 ? -9.176 -2.164 20.405 1.00 84.06 87 ARG A O 1
ATOM 713 N N . GLU A 1 88 ? -11.298 -2.626 19.837 1.00 83.44 88 GLU A N 1
ATOM 714 C CA . GLU A 1 88 ? -11.393 -3.886 20.581 1.00 83.44 88 GLU A CA 1
ATOM 715 C C . GLU A 1 88 ? -10.925 -5.102 19.762 1.00 83.44 88 GLU A C 1
ATOM 717 O O . GLU A 1 88 ? -10.943 -6.225 20.261 1.00 83.44 88 GLU A O 1
ATOM 722 N N . GLY A 1 89 ? -10.553 -4.915 18.488 1.00 79.81 89 GLY A N 1
ATOM 723 C CA . GLY A 1 89 ? -10.105 -5.982 17.588 1.00 79.81 89 GLY A CA 1
ATOM 724 C C . GLY A 1 89 ? -11.190 -6.981 17.170 1.00 79.81 89 GLY A C 1
ATOM 725 O O . GLY A 1 89 ? -10.895 -7.915 16.431 1.00 79.81 89 GLY A O 1
ATOM 726 N N . LYS A 1 90 ? -12.443 -6.791 17.605 1.00 85.00 90 LYS A N 1
ATOM 727 C CA . LYS A 1 90 ? -13.571 -7.695 17.317 1.00 85.00 90 LYS A CA 1
ATOM 728 C C . LYS A 1 90 ? -14.017 -7.662 15.859 1.00 85.00 90 LYS A C 1
ATOM 730 O O . LYS A 1 90 ? -14.493 -8.668 15.343 1.00 85.00 90 LYS A O 1
ATOM 735 N N . LEU A 1 91 ? -13.887 -6.506 15.212 1.00 86.62 91 LEU A N 1
ATOM 736 C CA . LEU A 1 91 ? -14.243 -6.311 13.813 1.00 86.62 91 LEU A CA 1
ATOM 737 C C . LEU A 1 91 ? -12.998 -5.889 13.046 1.00 86.62 91 LEU A C 1
ATOM 739 O O . LEU A 1 91 ? -12.375 -4.885 13.383 1.00 86.62 91 LEU A O 1
ATOM 743 N N . GLN A 1 92 ? -12.637 -6.667 12.031 1.00 90.94 92 GLN A N 1
ATOM 744 C CA . GLN A 1 92 ? -11.504 -6.398 11.155 1.00 90.94 92 GLN A CA 1
ATOM 745 C C . GLN A 1 92 ? -11.917 -6.654 9.709 1.00 90.94 92 GLN A C 1
ATOM 747 O O . GLN A 1 92 ? -12.648 -7.602 9.424 1.00 90.94 92 GLN A O 1
ATOM 752 N N . GLY A 1 93 ? -11.457 -5.804 8.799 1.00 90.69 93 GLY A N 1
ATOM 753 C CA . GLY A 1 93 ? -11.759 -5.922 7.381 1.00 90.69 93 GLY A CA 1
ATOM 754 C C . GLY A 1 93 ? -10.688 -5.279 6.517 1.00 90.69 93 GLY A C 1
ATOM 755 O O . GLY A 1 93 ? -10.079 -4.278 6.891 1.00 90.69 93 GLY A O 1
ATOM 756 N N . VAL A 1 94 ? -10.468 -5.855 5.339 1.00 91.44 94 VAL A N 1
ATOM 757 C CA . VAL A 1 94 ? -9.578 -5.288 4.326 1.00 91.44 94 VAL A CA 1
ATOM 758 C C . VAL A 1 94 ? -10.382 -4.308 3.478 1.00 91.44 94 VAL A C 1
ATOM 760 O O . VAL A 1 94 ? -11.339 -4.696 2.811 1.00 91.44 94 VAL A O 1
ATOM 763 N N . LEU A 1 95 ? -10.003 -3.032 3.518 1.00 90.50 95 LEU A N 1
ATOM 764 C CA . LEU A 1 95 ? -10.622 -1.969 2.724 1.00 90.50 95 LEU A CA 1
ATOM 765 C C . LEU A 1 95 ? -10.048 -1.905 1.311 1.00 90.50 95 LEU A C 1
ATOM 767 O O . LEU A 1 95 ? -10.747 -1.550 0.365 1.00 90.50 95 LEU A O 1
ATOM 771 N N . PHE A 1 96 ? -8.768 -2.236 1.165 1.00 91.88 96 PHE A N 1
ATOM 772 C CA . PHE A 1 96 ? -8.083 -2.237 -0.118 1.00 91.88 96 PHE A CA 1
ATOM 773 C C . PHE A 1 96 ? -7.018 -3.325 -0.133 1.00 91.88 96 PHE A C 1
ATOM 775 O O . PHE A 1 96 ? -6.281 -3.488 0.833 1.00 91.88 96 PHE A O 1
ATOM 782 N N . SER A 1 97 ? -6.913 -4.035 -1.251 1.00 91.62 97 SER A N 1
ATOM 783 C CA . SER A 1 97 ? -5.827 -4.970 -1.521 1.00 91.62 97 SER A CA 1
ATOM 784 C C . SER A 1 97 ? -5.478 -4.884 -2.996 1.00 91.62 97 SER A C 1
ATOM 786 O O . SER A 1 97 ? -6.358 -4.948 -3.857 1.00 91.62 97 SER A O 1
ATOM 788 N N . GLY A 1 98 ? -4.202 -4.706 -3.299 1.00 90.50 98 GLY A N 1
ATOM 789 C CA . GLY A 1 98 ? -3.723 -4.618 -4.665 1.00 90.50 98 GLY A CA 1
ATOM 790 C C . GLY A 1 98 ? -2.291 -5.109 -4.774 1.00 90.50 98 GLY A C 1
ATOM 791 O O . GLY A 1 98 ? -1.515 -5.037 -3.824 1.00 90.50 98 GLY A O 1
ATOM 792 N N . SER A 1 99 ? -1.923 -5.589 -5.959 1.00 90.25 99 SER A N 1
ATOM 793 C CA . SER A 1 99 ? -0.537 -5.929 -6.263 1.00 90.25 99 SER A CA 1
ATOM 794 C C . SER A 1 99 ? -0.138 -5.433 -7.642 1.00 90.25 99 SER A C 1
ATOM 796 O O . SER A 1 99 ? -0.960 -5.352 -8.556 1.00 90.25 99 SER A O 1
ATOM 798 N N . ILE A 1 100 ? 1.133 -5.081 -7.787 1.00 90.81 100 ILE A N 1
ATOM 799 C CA . ILE A 1 100 ? 1.715 -4.666 -9.053 1.00 90.81 100 ILE A CA 1
ATOM 800 C C . ILE A 1 100 ? 3.087 -5.305 -9.221 1.00 90.81 100 ILE A C 1
ATOM 802 O O . ILE A 1 100 ? 3.915 -5.305 -8.314 1.00 90.81 100 ILE A O 1
ATOM 806 N N . ARG A 1 101 ? 3.320 -5.889 -10.393 1.00 91.06 101 ARG A N 1
ATOM 807 C CA . ARG A 1 101 ? 4.587 -6.543 -10.724 1.00 91.06 101 ARG A CA 1
ATOM 808 C C . ARG A 1 101 ? 5.631 -5.523 -11.176 1.00 91.06 101 ARG A C 1
ATOM 810 O O . ARG A 1 101 ? 5.284 -4.472 -11.721 1.00 91.06 101 ARG A O 1
ATOM 817 N N . TYR A 1 102 ? 6.905 -5.863 -10.985 1.00 91.69 102 TYR A N 1
ATOM 818 C CA . TYR A 1 102 ? 8.024 -5.026 -11.412 1.00 91.69 102 TYR A CA 1
ATOM 819 C C . TYR A 1 102 ? 7.981 -4.693 -12.910 1.00 91.69 102 TYR A C 1
ATOM 821 O O . TYR A 1 102 ? 8.204 -3.545 -13.282 1.00 91.69 102 TYR A O 1
ATOM 829 N N . ASP A 1 103 ? 7.631 -5.655 -13.768 1.00 90.00 103 ASP A N 1
ATOM 830 C CA . ASP A 1 103 ? 7.532 -5.451 -15.219 1.00 90.00 103 ASP A CA 1
ATOM 831 C C . ASP A 1 103 ? 6.528 -4.347 -15.589 1.00 90.00 103 ASP A C 1
ATOM 833 O O . ASP A 1 103 ? 6.821 -3.489 -16.423 1.00 90.00 103 ASP A O 1
ATOM 837 N N . ALA A 1 104 ? 5.379 -4.307 -14.915 1.00 88.25 104 ALA A N 1
ATOM 838 C CA . ALA A 1 104 ? 4.374 -3.266 -15.091 1.00 88.25 104 ALA A CA 1
ATOM 839 C C . ALA A 1 104 ? 4.864 -1.894 -14.594 1.00 88.25 104 ALA A C 1
ATOM 841 O O . ALA A 1 104 ? 4.679 -0.894 -15.291 1.00 88.25 104 ALA A O 1
ATOM 842 N N . LEU A 1 105 ? 5.526 -1.839 -13.430 1.00 88.12 105 LEU A N 1
ATOM 843 C CA . LEU A 1 105 ? 6.131 -0.603 -12.910 1.00 88.12 105 LEU A CA 1
ATOM 844 C C . LEU A 1 105 ? 7.194 -0.059 -13.870 1.00 88.12 105 LEU A C 1
ATOM 846 O O . LEU A 1 105 ? 7.167 1.118 -14.238 1.00 88.12 105 LEU A O 1
ATOM 850 N N . LYS A 1 106 ? 8.094 -0.935 -14.322 1.00 88.56 106 LYS A N 1
ATOM 851 C CA . LYS A 1 106 ? 9.157 -0.612 -15.270 1.00 88.56 106 LYS A CA 1
ATOM 852 C C . LYS A 1 106 ? 8.587 -0.125 -16.598 1.00 88.56 106 LYS A C 1
ATOM 854 O O . LYS A 1 106 ? 9.039 0.895 -17.106 1.00 88.56 106 LYS A O 1
ATOM 859 N N . HIS A 1 107 ? 7.558 -0.787 -17.123 1.00 86.38 107 HIS A N 1
ATOM 860 C CA . HIS A 1 107 ? 6.902 -0.365 -18.357 1.00 86.38 107 HIS A CA 1
ATOM 861 C C . HIS A 1 107 ? 6.312 1.049 -18.248 1.00 86.38 107 HIS A C 1
ATOM 863 O O . HIS A 1 107 ? 6.498 1.857 -19.154 1.00 86.38 107 HIS A O 1
ATOM 869 N N . VAL A 1 108 ? 5.643 1.390 -17.139 1.00 83.75 108 VAL A N 1
ATOM 870 C CA . VAL A 1 108 ? 5.118 2.753 -16.920 1.00 83.75 108 VAL A CA 1
ATOM 871 C C . VAL A 1 108 ? 6.254 3.777 -16.833 1.00 83.75 108 VAL A C 1
ATOM 873 O O . VAL A 1 108 ? 6.169 4.847 -17.444 1.00 83.75 108 VAL A O 1
ATOM 876 N N . TYR A 1 109 ? 7.330 3.439 -16.121 1.00 83.31 109 TYR A N 1
ATOM 877 C CA . TYR A 1 109 ? 8.504 4.297 -15.980 1.00 83.31 109 TYR A CA 1
ATOM 878 C C . TYR A 1 109 ? 9.195 4.571 -17.331 1.00 83.31 109 TYR A C 1
ATOM 880 O O . TYR A 1 109 ? 9.456 5.732 -17.680 1.00 83.31 109 TYR A O 1
ATOM 888 N N . ASP A 1 110 ? 9.424 3.517 -18.119 1.00 83.44 110 ASP A N 1
ATOM 889 C CA . ASP A 1 110 ? 10.094 3.565 -19.422 1.00 83.44 110 ASP A CA 1
ATOM 890 C C . ASP A 1 110 ? 9.210 4.248 -20.486 1.00 83.44 110 ASP A C 1
ATOM 892 O O . ASP A 1 110 ? 9.681 5.116 -21.228 1.00 83.44 110 ASP A O 1
ATOM 896 N N . ALA A 1 111 ? 7.903 3.955 -20.519 1.00 78.06 111 ALA A N 1
ATOM 897 C CA . ALA A 1 111 ? 6.961 4.589 -21.444 1.00 78.06 111 ALA A CA 1
ATOM 898 C C . ALA A 1 111 ? 6.933 6.114 -21.267 1.00 78.06 111 ALA A C 1
ATOM 900 O O . ALA A 1 111 ? 7.013 6.860 -22.247 1.00 78.06 111 ALA A O 1
ATOM 901 N N . ARG A 1 112 ? 6.904 6.599 -20.022 1.00 70.62 112 ARG A N 1
ATOM 902 C CA . ARG A 1 112 ? 6.947 8.042 -19.735 1.00 70.62 112 ARG A CA 1
ATOM 903 C C . ARG A 1 112 ? 8.322 8.664 -19.993 1.00 70.62 112 ARG A C 1
ATOM 905 O O 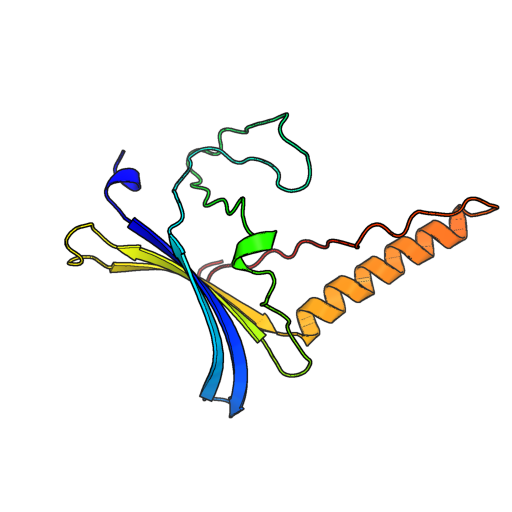. ARG A 1 112 ? 8.387 9.835 -20.366 1.00 70.62 112 ARG A O 1
ATOM 912 N N . ALA A 1 113 ? 9.401 7.877 -19.913 1.00 65.12 113 ALA A N 1
ATOM 913 C CA . ALA A 1 113 ? 10.742 8.320 -20.303 1.00 65.12 113 ALA A CA 1
ATOM 914 C C . ALA A 1 113 ? 10.777 8.645 -21.799 1.00 65.12 113 ALA A C 1
ATOM 916 O O . ALA A 1 113 ? 11.293 9.681 -22.215 1.00 65.12 113 ALA A O 1
ATOM 917 N N . SER A 1 114 ? 10.164 7.766 -22.597 1.00 57.72 114 SER A N 1
ATOM 918 C CA . SER A 1 114 ? 10.105 7.897 -24.051 1.00 57.72 114 SER A CA 1
ATOM 919 C C . SER A 1 114 ? 9.235 9.071 -24.518 1.00 57.72 114 SER A C 1
ATOM 921 O O . SER A 1 114 ? 9.499 9.657 -25.565 1.00 57.72 114 SER A O 1
ATOM 923 N N . LEU A 1 115 ? 8.210 9.450 -23.746 1.00 56.75 115 LEU A N 1
ATOM 924 C CA . LEU A 1 115 ? 7.384 10.628 -24.033 1.00 56.75 115 LEU A CA 1
ATOM 925 C C . LEU A 1 115 ? 8.140 11.926 -23.733 1.00 56.75 115 LEU A C 1
ATOM 927 O O . LEU A 1 115 ? 8.126 12.842 -24.555 1.00 56.75 115 LEU A O 1
ATOM 931 N N . SER A 1 116 ? 8.852 11.973 -22.604 1.00 53.47 116 SER A N 1
ATOM 932 C CA . SER A 1 116 ? 9.714 13.106 -22.253 1.00 53.47 116 SER A CA 1
ATOM 933 C C . SER A 1 116 ? 10.849 13.291 -23.270 1.00 53.47 116 SER A C 1
ATOM 935 O O . SER A 1 116 ? 11.081 14.403 -23.740 1.00 53.47 116 SER A O 1
ATOM 937 N N . SER A 1 117 ? 11.488 12.205 -23.727 1.00 52.19 117 SER A N 1
ATOM 938 C CA . SER A 1 117 ? 12.556 12.282 -24.736 1.00 52.19 117 SER A CA 1
ATOM 939 C C . SER A 1 117 ? 12.056 12.657 -26.139 1.00 52.19 117 SER A C 1
ATOM 941 O O . SER A 1 117 ? 12.721 13.425 -26.835 1.00 52.19 117 SER A O 1
ATOM 943 N N . LYS A 1 118 ? 10.859 12.204 -26.548 1.00 49.44 118 LYS A N 1
ATOM 944 C CA . LYS A 1 118 ? 10.223 12.628 -27.813 1.00 49.44 118 LYS A CA 1
ATOM 945 C C . LYS A 1 118 ? 9.850 14.113 -27.820 1.00 49.44 118 LYS A C 1
ATOM 947 O O . LYS A 1 118 ? 9.911 14.741 -28.874 1.00 49.44 118 LYS A O 1
ATOM 952 N N . MET A 1 119 ? 9.494 14.684 -26.668 1.00 48.69 119 MET A N 1
ATOM 953 C CA . MET A 1 119 ? 9.265 16.128 -26.538 1.00 48.69 119 MET A CA 1
ATOM 954 C C . MET A 1 119 ? 10.570 16.924 -26.409 1.00 48.69 119 MET A C 1
ATOM 956 O O . MET A 1 119 ? 10.669 18.005 -26.987 1.00 48.69 119 MET A O 1
ATOM 960 N N . ALA A 1 120 ? 11.599 16.367 -25.761 1.00 47.25 120 ALA A N 1
ATOM 961 C CA . ALA A 1 120 ? 12.930 16.970 -25.689 1.00 47.25 120 ALA A CA 1
ATOM 962 C C . ALA A 1 120 ? 13.577 17.103 -27.079 1.00 47.25 120 ALA A C 1
ATOM 964 O O . ALA A 1 120 ? 14.094 18.166 -27.411 1.00 47.25 120 ALA A O 1
ATOM 965 N N . HIS A 1 121 ? 13.447 16.095 -27.951 1.00 46.16 121 HIS A N 1
ATOM 966 C CA . HIS A 1 121 ? 13.939 16.177 -29.336 1.00 46.16 121 HIS A CA 1
ATOM 967 C C . HIS A 1 121 ? 13.267 17.263 -30.185 1.00 46.16 121 HIS A C 1
ATOM 969 O O . HIS A 1 121 ? 13.833 17.680 -31.191 1.00 46.16 121 HIS A O 1
ATOM 975 N N . ARG A 1 122 ? 12.088 17.751 -29.784 1.00 48.59 122 ARG A N 1
ATOM 976 C CA . ARG A 1 122 ? 11.416 18.860 -30.469 1.00 48.59 122 ARG A CA 1
ATOM 977 C C . ARG A 1 122 ? 11.796 20.238 -29.916 1.00 48.59 122 ARG A C 1
ATOM 979 O O . ARG A 1 122 ? 11.444 21.221 -30.555 1.00 48.59 122 ARG A O 1
ATOM 986 N N . MET A 1 123 ? 12.484 20.318 -28.767 1.00 48.56 123 MET A N 1
ATOM 987 C CA . MET A 1 123 ? 12.676 21.572 -28.016 1.00 48.56 123 MET A CA 1
ATOM 988 C C . MET A 1 123 ? 14.080 21.798 -27.416 1.00 48.56 123 MET A C 1
ATOM 990 O O . MET A 1 123 ? 14.248 22.756 -26.669 1.00 48.56 123 MET A O 1
ATOM 994 N N . SER A 1 124 ? 15.108 20.989 -27.705 1.00 44.66 124 SER A N 1
ATOM 995 C CA . SER A 1 124 ? 16.449 21.196 -27.121 1.00 44.66 124 SER A CA 1
ATOM 996 C C . SER A 1 124 ? 17.527 21.554 -28.150 1.00 44.66 124 SER A C 1
ATOM 998 O O . SER A 1 124 ? 18.343 20.716 -28.532 1.00 44.66 124 SER A O 1
ATOM 1000 N N . PHE A 1 125 ? 17.584 22.839 -28.512 1.00 46.88 125 PHE A N 1
ATOM 1001 C CA . PHE A 1 125 ? 18.859 23.528 -28.722 1.00 46.88 125 PHE A CA 1
ATOM 1002 C C . PHE A 1 125 ? 19.227 24.209 -27.392 1.00 46.88 125 PHE A C 1
ATOM 1004 O O . PHE A 1 125 ? 18.836 25.340 -27.136 1.00 46.88 125 PHE A O 1
ATOM 1011 N N . GLY A 1 126 ? 19.920 23.468 -26.520 1.00 49.44 126 GLY A N 1
ATOM 1012 C CA . GLY A 1 126 ? 20.636 23.997 -25.353 1.00 49.44 126 GLY A CA 1
ATOM 1013 C C . GLY A 1 126 ? 19.803 24.451 -24.149 1.00 49.44 126 GLY A C 1
ATOM 1014 O O . GLY A 1 126 ? 19.438 25.612 -24.065 1.00 49.44 126 GLY A O 1
ATOM 1015 N N . LEU A 1 127 ? 19.635 23.583 -23.145 1.00 44.28 127 LEU A N 1
ATOM 1016 C CA . LEU A 1 127 ? 19.997 23.900 -21.754 1.00 44.28 127 LEU A CA 1
ATOM 1017 C C . LEU A 1 127 ? 19.893 22.644 -20.880 1.00 44.28 127 LEU A C 1
ATOM 1019 O O . LEU A 1 127 ? 18.950 21.863 -20.982 1.00 44.28 127 LEU A O 1
ATOM 1023 N N . LEU A 1 128 ? 20.899 22.470 -20.032 1.00 56.28 128 LEU A N 1
ATOM 1024 C CA . LEU A 1 128 ? 21.066 21.406 -19.048 1.00 56.28 128 LEU A CA 1
ATOM 1025 C C . LEU A 1 128 ? 19.816 21.282 -18.159 1.00 56.28 128 LEU A C 1
ATOM 1027 O O . LEU A 1 128 ? 19.503 22.192 -17.394 1.00 56.28 128 LEU A O 1
ATOM 1031 N N . SER A 1 129 ? 19.102 20.160 -18.259 1.00 43.62 129 SER A N 1
ATOM 1032 C CA . SER A 1 129 ? 17.968 19.849 -17.385 1.00 43.62 129 SER A CA 1
ATOM 1033 C C . SER A 1 129 ? 18.469 19.068 -16.171 1.00 43.62 129 SER A C 1
ATOM 1035 O O . SER A 1 129 ? 19.061 17.999 -16.310 1.00 43.62 129 SER A O 1
ATOM 1037 N N . ASN A 1 130 ? 18.281 19.662 -14.994 1.00 42.44 130 ASN A N 1
ATOM 1038 C CA . ASN A 1 130 ? 18.681 19.158 -13.684 1.00 42.44 130 ASN A CA 1
ATOM 1039 C C . ASN A 1 130 ? 18.305 17.685 -13.453 1.00 42.44 130 ASN A C 1
ATOM 1041 O O . ASN A 1 130 ? 17.152 17.295 -13.626 1.00 42.44 130 ASN A O 1
ATOM 1045 N N . THR A 1 131 ? 19.266 16.913 -12.937 1.00 49.75 131 THR A N 1
ATOM 1046 C CA . THR A 1 131 ? 19.086 15.588 -12.319 1.00 49.75 131 THR A CA 1
ATOM 1047 C C . THR A 1 131 ? 18.275 15.716 -11.025 1.00 49.75 131 THR A C 1
ATOM 1049 O O . THR A 1 131 ? 18.796 15.583 -9.919 1.00 49.75 131 THR A O 1
ATOM 1052 N N . THR A 1 132 ? 16.986 16.020 -11.131 1.00 56.19 132 THR A N 1
ATOM 1053 C CA . THR A 1 132 ? 16.035 15.753 -10.053 1.00 56.19 132 THR A CA 1
ATOM 1054 C C . THR A 1 132 ? 15.698 14.264 -10.094 1.00 56.19 132 THR A C 1
ATOM 1056 O O . THR A 1 132 ? 15.499 13.691 -11.167 1.00 56.19 132 THR A O 1
ATOM 1059 N N . GLN A 1 133 ? 15.693 13.600 -8.934 1.00 59.41 133 GLN A N 1
ATOM 1060 C CA . GLN A 1 133 ? 15.257 12.205 -8.842 1.00 59.41 133 GLN A CA 1
ATOM 1061 C C . GLN A 1 133 ? 13.858 12.096 -9.450 1.00 59.41 133 GLN A C 1
ATOM 1063 O O . GLN A 1 133 ? 12.917 12.748 -9.001 1.00 59.41 133 GLN A O 1
ATOM 1068 N N . ARG A 1 134 ? 13.744 11.329 -10.533 1.00 68.44 134 ARG A N 1
ATOM 1069 C CA . ARG A 1 134 ? 12.510 11.241 -11.302 1.00 68.44 134 ARG A CA 1
ATOM 1070 C C . ARG A 1 134 ? 11.484 10.419 -10.529 1.00 68.44 134 ARG A C 1
ATOM 1072 O O . ARG A 1 134 ? 11.697 9.233 -10.295 1.00 68.44 134 ARG A O 1
ATOM 1079 N N . VAL A 1 135 ? 10.370 11.052 -10.176 1.00 72.81 135 VAL A N 1
ATOM 1080 C CA . VAL A 1 135 ? 9.252 10.429 -9.459 1.00 72.81 135 VAL A CA 1
ATOM 1081 C C . VAL A 1 135 ? 8.097 10.209 -10.429 1.00 72.81 135 VAL A C 1
ATOM 1083 O O . VAL A 1 135 ? 7.710 11.119 -11.158 1.00 72.81 135 VAL A O 1
ATOM 1086 N N . GLU A 1 136 ? 7.545 8.998 -10.441 1.00 80.56 136 GLU A N 1
ATOM 1087 C CA . GLU A 1 136 ? 6.382 8.635 -11.250 1.00 80.56 136 GLU A CA 1
ATOM 1088 C C . GLU A 1 136 ? 5.289 8.056 -10.353 1.00 80.56 136 GLU A C 1
ATOM 1090 O O . GLU A 1 136 ? 5.562 7.280 -9.439 1.00 80.56 136 GLU A O 1
ATOM 1095 N N . PHE A 1 137 ? 4.040 8.415 -10.643 1.00 81.06 137 PHE A N 1
ATOM 1096 C CA . PHE A 1 137 ? 2.879 7.954 -9.888 1.00 81.06 137 PHE A CA 1
ATOM 1097 C C . PHE A 1 137 ? 2.148 6.848 -10.641 1.00 81.06 137 PHE A C 1
ATOM 1099 O O . PHE A 1 137 ? 1.874 6.972 -11.841 1.00 81.06 137 PHE A O 1
ATOM 1106 N N . VAL A 1 138 ? 1.784 5.794 -9.913 1.00 84.38 138 VAL A N 1
ATOM 1107 C CA . VAL A 1 138 ? 0.974 4.682 -10.412 1.00 84.38 138 VAL A CA 1
ATOM 1108 C C . VAL A 1 138 ? -0.294 4.581 -9.581 1.00 84.38 138 VAL A C 1
ATOM 1110 O O . VAL A 1 138 ? -0.256 4.649 -8.355 1.00 84.38 138 VAL A O 1
ATOM 1113 N N . THR A 1 139 ? -1.427 4.415 -10.256 1.00 84.88 139 THR A N 1
ATOM 1114 C CA . THR A 1 139 ? -2.714 4.182 -9.604 1.00 84.88 139 THR A CA 1
ATOM 1115 C C . THR A 1 139 ? -2.990 2.690 -9.565 1.00 84.88 139 THR A C 1
ATOM 1117 O O . THR A 1 139 ? -2.918 2.011 -10.589 1.00 84.88 139 THR A O 1
ATOM 1120 N N . MET A 1 140 ? -3.335 2.190 -8.384 1.00 84.50 140 MET A N 1
ATOM 1121 C CA . MET A 1 140 ? -3.788 0.820 -8.192 1.00 84.50 140 MET A CA 1
ATOM 1122 C C . MET A 1 140 ? -5.288 0.826 -7.924 1.00 84.50 140 MET A C 1
ATOM 1124 O O . MET A 1 140 ? -5.798 1.693 -7.215 1.00 84.50 140 MET A O 1
ATOM 1128 N N . LYS A 1 141 ? -5.984 -0.141 -8.514 1.00 81.44 141 LYS A N 1
ATOM 1129 C CA . LYS A 1 141 ? -7.408 -0.373 -8.294 1.00 81.44 141 LYS A CA 1
ATOM 1130 C C . LYS A 1 141 ? -7.583 -1.534 -7.331 1.00 81.44 141 LYS A C 1
ATOM 1132 O O . LYS A 1 141 ? -6.822 -2.501 -7.393 1.00 81.44 141 LYS A O 1
ATOM 1137 N N . GLY A 1 142 ? -8.543 -1.397 -6.424 1.00 72.50 142 GLY A N 1
ATOM 1138 C CA . GLY A 1 142 ? -8.856 -2.448 -5.466 1.00 72.50 142 GLY A CA 1
ATOM 1139 C C . GLY A 1 142 ? -9.538 -3.634 -6.155 1.00 72.50 142 GLY A C 1
ATOM 1140 O O . GLY A 1 142 ? -9.867 -3.561 -7.340 1.00 72.50 142 GLY A O 1
ATOM 1141 N N . PRO A 1 143 ? -9.833 -4.716 -5.419 1.00 59.78 143 PRO A N 1
ATOM 1142 C CA . PRO A 1 143 ? -10.435 -5.925 -5.984 1.00 59.78 143 PRO A CA 1
ATOM 1143 C C . PRO A 1 143 ? -11.822 -5.685 -6.601 1.00 59.78 143 PRO A C 1
ATOM 1145 O O . PRO A 1 143 ? -12.274 -6.482 -7.416 1.00 59.78 143 PRO A O 1
ATOM 1148 N N . GLN A 1 144 ? -12.495 -4.597 -6.208 1.00 65.06 144 GLN A N 1
ATOM 1149 C CA . GLN A 1 144 ? -13.828 -4.217 -6.684 1.00 65.06 144 GLN A CA 1
ATOM 1150 C C . GLN A 1 144 ? -13.830 -3.074 -7.721 1.00 65.06 144 GLN A C 1
ATOM 1152 O O . GLN A 1 144 ? -14.910 -2.679 -8.153 1.00 65.06 144 GLN A O 1
ATOM 1157 N N . GLY A 1 145 ? -12.655 -2.596 -8.168 1.00 49.12 145 GLY A N 1
ATOM 1158 C CA . GLY A 1 145 ? -12.518 -1.579 -9.226 1.00 49.12 145 GLY A CA 1
ATOM 1159 C C . GLY A 1 145 ? -12.248 -0.169 -8.725 1.00 49.12 145 GLY A C 1
ATOM 1160 O O . GLY A 1 145 ? -13.220 0.544 -8.419 1.00 49.12 145 GLY A O 1
#

pLDDT: mean 78.86, std 14.9, range [42.44, 94.19]

Radius of gyration: 18.65 Å; Cα contacts (8 Å, |Δi|>4): 205; chains: 1; bounding box: 39×46×51 Å

Organism: Triatoma infestans (NCBI:txid30076)

Mean predicted aligned error: 10.31 Å

Secondary structure (DSSP, 8-state):
-GGGTEEEEEEEEEEEEEETTEEEEEEEEEEEE-EESEEE-SSSSSS-EEE-TT--EE--TTHHHHTTT----TTEEEEEEEEEEETTSS-EEEEEEEEEEHHHHHHHHHHHHHHHHHHHTTT-SS-----PPP--------TT-

Foldseek 3Di:
DVQVQKKKKKKKFKWADPDPPDIDTPDMFIDTWGWDQWDDDLVDPDDDIHRNPVDIDTDDNCCCPRCVVVDHDARMKMKIWMKIAGPVRPDIDTPFIFMDHPVRVVCQVVVVVVVVVVVCVVPDPDDDDDPDPDDDDDDTDGPVD

InterPro domains:
  IPR019141 Protein of unknown function DUF2045 [PTHR21477] (1-145)

Solvent-accessible surface area (backbone atoms only — not comparable to full-atom values): 9055 Å² total; per-residue (Å²): 118,74,74,78,59,43,47,33,39,39,34,43,30,39,27,34,68,81,44,101,89,40,74,44,77,77,45,76,51,74,43,84,44,55,83,29,53,48,46,67,61,91,91,51,97,79,8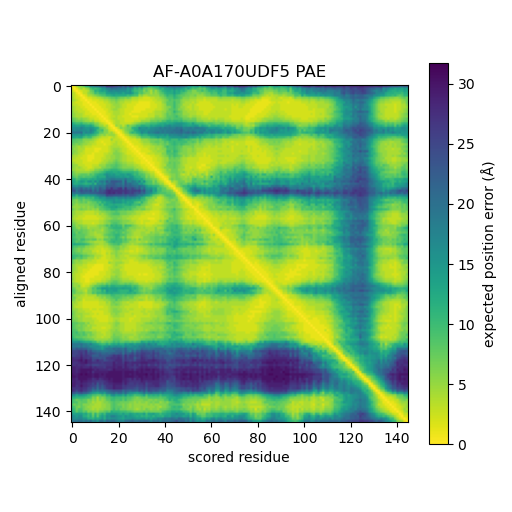7,64,77,43,80,42,71,92,49,74,34,72,70,72,90,58,47,74,72,79,46,64,84,71,77,85,49,89,77,24,27,43,35,41,37,32,36,40,27,36,85,82,63,84,48,70,47,77,80,36,47,41,73,50,46,36,69,61,54,48,49,55,54,51,54,52,48,54,52,53,50,60,52,44,77,76,69,66,86,80,76,92,77,78,91,62,87,86,82,84,89,80,89,83,59,40,87,87,102